Protein AF-F9P898-F1 (afdb_monomer_lite)

pLDDT: mean 80.78, std 10.44, range [36.38, 94.5]

Structure (mmCIF, N/CA/C/O backbone):
data_AF-F9P898-F1
#
_entry.id   AF-F9P898-F1
#
loop_
_atom_site.group_PDB
_atom_site.id
_atom_site.type_symbol
_atom_site.label_atom_id
_atom_site.label_alt_id
_atom_site.label_comp_id
_atom_site.label_asym_id
_atom_site.label_entity_id
_atom_site.label_seq_id
_atom_site.pdbx_PDB_ins_code
_atom_site.Cartn_x
_atom_site.Cartn_y
_atom_site.Cartn_z
_atom_site.occupancy
_atom_site.B_iso_or_equiv
_atom_site.auth_seq_id
_atom_site.auth_comp_id
_atom_site.auth_asym_id
_atom_site.auth_atom_id
_atom_site.pdbx_PDB_model_num
ATOM 1 N N . MET A 1 1 ? -3.437 8.672 15.349 1.00 36.38 1 MET A N 1
ATOM 2 C CA . MET A 1 1 ? -4.538 9.446 14.744 1.00 36.38 1 MET A CA 1
ATOM 3 C C . MET A 1 1 ? -4.043 9.936 13.397 1.00 36.38 1 MET A C 1
ATOM 5 O O . MET A 1 1 ? -3.082 10.689 13.377 1.00 36.38 1 MET A O 1
ATOM 9 N N . GLY A 1 2 ? -4.581 9.414 12.291 1.00 43.97 2 GLY A N 1
ATOM 10 C CA . GLY A 1 2 ? -4.245 9.920 10.959 1.00 43.97 2 GLY A CA 1
ATOM 11 C C . GLY A 1 2 ? -4.866 11.302 10.805 1.00 43.97 2 GLY A C 1
ATOM 12 O O . GLY A 1 2 ? -6.086 11.424 10.888 1.00 43.97 2 GLY A O 1
ATOM 13 N N . VAL A 1 3 ? -4.030 12.330 10.690 1.00 49.00 3 VAL A N 1
ATOM 14 C CA . VAL A 1 3 ? -4.465 13.686 10.351 1.00 49.00 3 VAL A CA 1
ATOM 15 C C . VAL A 1 3 ? -5.051 13.597 8.949 1.00 49.00 3 VAL A C 1
ATOM 17 O O . VAL A 1 3 ? -4.329 13.241 8.023 1.00 49.00 3 VAL A O 1
ATOM 20 N N . ILE A 1 4 ? -6.355 13.837 8.813 1.00 58.75 4 ILE A N 1
ATOM 21 C CA . ILE A 1 4 ? -7.020 13.846 7.509 1.00 58.75 4 ILE A CA 1
ATOM 22 C C . ILE A 1 4 ? -6.506 15.101 6.792 1.00 58.75 4 ILE A C 1
ATOM 24 O O . ILE A 1 4 ? -6.759 16.202 7.285 1.00 58.75 4 ILE A O 1
ATOM 28 N N . PRO A 1 5 ? -5.744 14.977 5.695 1.00 56.53 5 PRO A N 1
ATOM 29 C CA . PRO A 1 5 ? -5.277 16.145 4.971 1.00 56.53 5 PRO A CA 1
ATOM 30 C C . PRO A 1 5 ? -6.485 16.877 4.374 1.00 56.53 5 PRO A C 1
ATOM 32 O O . PRO A 1 5 ? -7.359 16.263 3.758 1.00 56.53 5 PRO A O 1
ATOM 35 N N . ASN A 1 6 ? -6.541 18.193 4.579 1.00 55.88 6 ASN A N 1
ATOM 36 C CA . ASN A 1 6 ? -7.545 19.070 3.982 1.00 55.88 6 ASN A CA 1
ATOM 37 C C . ASN A 1 6 ? -7.182 19.311 2.508 1.00 55.88 6 ASN A C 1
ATOM 39 O O . ASN A 1 6 ? -6.606 20.337 2.159 1.00 55.88 6 ASN A O 1
ATOM 43 N N . GLY A 1 7 ? -7.450 18.319 1.658 1.00 59.28 7 GLY A N 1
ATOM 44 C CA . GLY A 1 7 ? -7.359 18.449 0.204 1.00 59.28 7 GLY A CA 1
ATOM 45 C C . GLY A 1 7 ? -8.548 19.214 -0.385 1.00 59.28 7 GLY A C 1
ATOM 46 O O . GLY A 1 7 ? -9.601 19.329 0.240 1.00 59.28 7 GLY A O 1
ATOM 47 N N . VAL A 1 8 ? -8.392 19.700 -1.619 1.00 59.28 8 VAL A N 1
ATOM 48 C CA . VAL A 1 8 ? -9.419 20.474 -2.352 1.00 59.28 8 VAL A CA 1
ATOM 49 C C . VAL A 1 8 ? -10.619 19.590 -2.730 1.00 59.28 8 VAL A C 1
ATOM 51 O O . VAL A 1 8 ? -11.729 20.081 -2.922 1.00 59.28 8 VAL A O 1
ATOM 54 N N . ILE A 1 9 ? -10.412 18.270 -2.804 1.00 64.62 9 ILE A N 1
ATOM 55 C CA . ILE A 1 9 ? -11.423 17.284 -3.194 1.00 64.62 9 ILE A CA 1
ATOM 56 C C . ILE A 1 9 ? -11.548 16.212 -2.109 1.00 64.62 9 ILE A C 1
ATOM 58 O O . ILE A 1 9 ? -10.572 15.563 -1.728 1.00 64.62 9 ILE A O 1
ATOM 62 N N . LYS A 1 10 ? -12.780 15.972 -1.650 1.00 70.50 10 LYS A N 1
ATOM 63 C CA . LYS A 1 10 ? -13.108 14.886 -0.723 1.00 70.50 10 LYS A CA 1
ATOM 64 C C . LYS A 1 10 ? -13.609 13.676 -1.509 1.00 70.50 10 LYS A C 1
ATOM 66 O O . LYS A 1 10 ? -14.778 13.609 -1.873 1.00 70.50 10 LYS A O 1
ATOM 71 N N . LEU A 1 11 ? -12.720 12.721 -1.784 1.00 72.62 11 LEU A N 1
ATOM 72 C CA . LEU A 1 11 ? -13.121 11.437 -2.366 1.00 72.62 11 LEU A CA 1
ATOM 73 C C . LEU A 1 11 ? -13.847 10.571 -1.332 1.00 72.62 11 LEU A C 1
ATOM 75 O O . LEU A 1 11 ? -13.373 10.433 -0.201 1.00 72.62 11 LEU A O 1
ATOM 79 N N . ASP A 1 12 ? -14.922 9.912 -1.765 1.00 81.81 12 ASP A N 1
ATOM 80 C CA . ASP A 1 12 ? -15.590 8.865 -0.994 1.00 81.81 12 ASP A CA 1
ATOM 81 C C . ASP A 1 12 ? -14.623 7.711 -0.689 1.00 81.81 12 ASP A C 1
ATOM 83 O O . ASP A 1 12 ? -13.929 7.200 -1.573 1.00 81.81 12 ASP A O 1
ATOM 87 N N . ASP A 1 13 ? -14.601 7.239 0.558 1.00 81.25 13 ASP A N 1
ATOM 88 C CA . ASP A 1 13 ? -13.651 6.203 0.993 1.00 81.25 13 ASP A CA 1
ATOM 89 C C . ASP A 1 13 ? -13.858 4.862 0.272 1.00 81.25 13 ASP A C 1
ATOM 91 O O . ASP A 1 13 ? -12.905 4.113 0.049 1.00 81.25 13 ASP A O 1
ATOM 95 N N . ARG A 1 14 ? -15.086 4.586 -0.191 1.00 82.88 14 ARG A N 1
ATOM 96 C CA . ARG A 1 14 ? -15.382 3.412 -1.028 1.00 82.88 14 ARG A CA 1
ATOM 97 C C . ARG A 1 14 ? -14.672 3.482 -2.375 1.00 82.88 14 ARG A C 1
ATOM 99 O O . ARG A 1 14 ? -14.128 2.480 -2.829 1.00 82.88 14 ARG A O 1
ATOM 106 N N . ALA A 1 15 ? -14.670 4.662 -2.998 1.00 85.38 15 ALA A N 1
ATOM 107 C CA . ALA A 1 15 ? -14.038 4.866 -4.294 1.00 85.38 15 ALA A CA 1
ATOM 108 C C . ALA A 1 15 ? -12.528 4.636 -4.195 1.00 85.38 15 ALA A C 1
ATOM 110 O O . ALA A 1 15 ? -11.957 4.021 -5.084 1.00 85.38 15 ALA A O 1
ATOM 111 N N . LYS A 1 16 ? -11.895 5.024 -3.080 1.00 87.44 16 LYS A N 1
ATOM 112 C CA . LYS A 1 16 ? -10.466 4.769 -2.833 1.00 87.44 16 LYS A CA 1
ATOM 113 C C . LYS A 1 16 ? -10.149 3.274 -2.708 1.00 87.44 16 LYS A C 1
ATOM 115 O O . LYS A 1 16 ? -9.151 2.827 -3.263 1.00 87.44 16 LYS A O 1
ATOM 120 N N . ILE A 1 17 ? -10.996 2.495 -2.022 1.00 88.06 17 ILE A N 1
ATOM 121 C CA . ILE A 1 17 ? -10.835 1.029 -1.919 1.00 88.06 17 ILE A CA 1
ATOM 122 C C . ILE A 1 17 ? -10.980 0.377 -3.298 1.00 88.06 17 ILE A C 1
ATOM 124 O O . ILE A 1 17 ? -10.154 -0.448 -3.683 1.00 88.06 17 ILE A O 1
ATOM 128 N N . ILE A 1 18 ? -12.007 0.770 -4.055 1.00 89.38 18 ILE A N 1
ATOM 129 C CA . ILE A 1 18 ? -12.244 0.255 -5.409 1.00 89.38 18 ILE A CA 1
ATOM 130 C C . ILE A 1 18 ? -11.084 0.637 -6.335 1.00 89.38 18 ILE A C 1
ATOM 132 O O . ILE A 1 18 ? -10.620 -0.209 -7.089 1.00 89.38 18 ILE A O 1
ATOM 136 N N . LEU A 1 19 ? -10.578 1.868 -6.242 1.00 89.25 19 LEU A N 1
ATOM 137 C CA . LEU A 1 19 ? -9.422 2.356 -6.996 1.00 89.25 19 LEU A CA 1
ATOM 138 C C . LEU A 1 19 ? -8.149 1.562 -6.671 1.00 89.25 19 LEU A C 1
ATOM 140 O O . LEU A 1 19 ? -7.376 1.225 -7.562 1.00 89.25 19 LEU A O 1
ATOM 144 N N . LEU A 1 20 ? -7.918 1.228 -5.401 1.00 90.62 20 LEU A N 1
ATOM 145 C CA . LEU A 1 20 ? -6.781 0.402 -4.993 1.00 90.62 20 LEU A CA 1
ATOM 146 C C . LEU A 1 20 ? -6.883 -1.015 -5.570 1.00 90.62 20 LEU A C 1
ATOM 148 O O . LEU A 1 20 ? -5.909 -1.544 -6.108 1.00 90.62 20 LEU A O 1
ATOM 152 N N . LEU A 1 21 ? -8.062 -1.630 -5.483 1.00 91.38 21 LEU A N 1
ATOM 153 C CA . LEU A 1 21 ? -8.290 -2.970 -6.023 1.00 91.38 21 LEU A CA 1
ATOM 154 C C . LEU A 1 21 ? -8.182 -2.981 -7.551 1.00 91.38 21 LEU A C 1
ATOM 156 O O . LEU A 1 21 ? -7.526 -3.859 -8.108 1.00 91.38 21 LEU A O 1
ATOM 160 N N . SER A 1 22 ? -8.764 -1.990 -8.230 1.00 89.38 22 SER A N 1
ATOM 161 C CA . SER A 1 22 ? -8.725 -1.898 -9.689 1.00 89.38 22 SER A CA 1
ATOM 162 C C . SER A 1 22 ? -7.317 -1.627 -10.206 1.00 89.38 22 SER A C 1
ATOM 164 O O . SER A 1 22 ? -6.886 -2.288 -11.146 1.00 89.38 22 SER A O 1
ATOM 166 N N . THR A 1 23 ? -6.559 -0.732 -9.565 1.00 88.75 23 THR A N 1
ATOM 167 C CA . THR A 1 23 ? -5.159 -0.472 -9.939 1.00 88.75 23 THR A CA 1
ATOM 168 C C . THR A 1 23 ? -4.305 -1.719 -9.754 1.00 88.75 23 THR A C 1
ATOM 170 O O . THR A 1 23 ? -3.541 -2.059 -10.653 1.00 88.75 23 THR A O 1
ATOM 173 N N . SER A 1 24 ? -4.494 -2.457 -8.656 1.00 90.44 24 SER A N 1
ATOM 174 C CA . SER A 1 24 ? -3.803 -3.728 -8.423 1.00 90.44 24 SER A CA 1
ATOM 175 C C . SER A 1 24 ? -4.115 -4.738 -9.533 1.00 90.44 24 SER A C 1
ATOM 177 O O . SER A 1 24 ? -3.206 -5.226 -10.197 1.00 90.44 24 SER A O 1
ATOM 179 N N . ILE A 1 25 ? -5.392 -5.006 -9.816 1.00 91.19 25 ILE A N 1
ATOM 180 C CA . ILE A 1 25 ? -5.781 -5.986 -10.841 1.00 91.19 25 ILE A CA 1
ATOM 181 C C . ILE A 1 25 ? -5.261 -5.571 -12.226 1.00 91.19 25 ILE A C 1
ATOM 183 O O . ILE A 1 25 ? -4.652 -6.386 -12.915 1.00 91.19 25 ILE A O 1
ATOM 187 N N . CYS A 1 26 ? -5.422 -4.305 -12.620 1.00 88.50 26 CYS A N 1
ATOM 188 C CA . CYS A 1 26 ? -4.975 -3.816 -13.925 1.00 88.50 26 CYS A CA 1
ATOM 189 C C . CYS A 1 26 ? -3.451 -3.889 -14.089 1.00 88.50 26 CYS A C 1
ATOM 191 O O . CYS A 1 26 ? -2.961 -4.377 -15.107 1.00 88.50 26 CYS A O 1
ATOM 193 N N . VAL A 1 27 ? -2.680 -3.437 -13.098 1.00 88.19 27 VAL A N 1
ATOM 194 C CA . VAL A 1 27 ? -1.210 -3.402 -13.179 1.00 88.19 27 VAL A CA 1
ATOM 195 C C . VAL A 1 27 ? -0.612 -4.813 -13.206 1.00 88.19 27 VAL A C 1
ATOM 197 O O . VAL A 1 27 ? 0.350 -5.070 -13.936 1.00 88.19 27 VAL A O 1
ATOM 200 N N . PHE A 1 28 ? -1.193 -5.754 -12.459 1.00 87.06 28 PHE A N 1
ATOM 201 C CA . PHE A 1 28 ? -0.729 -7.140 -12.465 1.00 87.06 28 PHE A CA 1
ATOM 202 C C . PHE A 1 28 ? -1.204 -7.917 -13.695 1.00 87.06 28 PHE A C 1
ATOM 204 O O . PHE A 1 28 ? -0.412 -8.667 -14.262 1.00 87.06 28 PHE A O 1
ATOM 211 N N . SER A 1 29 ? -2.434 -7.687 -14.163 1.00 86.75 29 SER A N 1
ATOM 212 C CA . SER A 1 29 ? -2.981 -8.362 -15.346 1.00 86.75 29 SER A CA 1
ATOM 213 C C . SER A 1 29 ? -2.321 -7.915 -16.650 1.00 86.75 29 SER A C 1
ATOM 215 O O . SER A 1 29 ? -2.311 -8.676 -17.615 1.00 86.75 29 SER A O 1
ATOM 217 N N . THR A 1 30 ? -1.784 -6.692 -16.710 1.00 80.50 30 THR A N 1
ATOM 218 C CA . THR A 1 30 ? -1.187 -6.164 -17.941 1.00 80.50 30 THR A CA 1
ATOM 219 C C . THR A 1 30 ? 0.334 -6.343 -17.941 1.00 80.50 30 THR A C 1
ATOM 221 O O . THR A 1 30 ? 1.024 -6.009 -16.979 1.00 80.50 30 THR A O 1
ATOM 224 N N . GLY A 1 31 ? 0.891 -6.841 -19.048 1.00 73.50 31 GLY A N 1
ATOM 225 C CA . GLY A 1 31 ? 2.345 -6.907 -19.266 1.00 73.50 31 GLY A CA 1
ATOM 226 C C . GLY A 1 31 ? 2.966 -5.604 -19.789 1.00 73.50 31 GLY A C 1
ATOM 227 O O . GLY A 1 31 ? 4.180 -5.503 -19.904 1.00 73.50 31 GLY A O 1
ATOM 228 N N . LYS A 1 32 ? 2.147 -4.602 -20.132 1.00 80.88 32 LYS A N 1
ATOM 229 C CA . LYS A 1 32 ? 2.595 -3.376 -20.806 1.00 80.88 32 LYS A CA 1
ATOM 230 C C . LYS A 1 32 ? 3.039 -2.317 -19.797 1.00 80.88 32 LYS A C 1
ATOM 232 O O . LYS A 1 32 ? 2.211 -1.819 -19.036 1.00 80.88 32 LYS A O 1
ATOM 237 N N . TYR A 1 33 ? 4.303 -1.903 -19.879 1.00 79.06 33 TYR A N 1
ATOM 238 C CA . TYR A 1 33 ? 4.886 -0.853 -19.033 1.00 79.06 33 TYR A CA 1
ATOM 239 C C . TYR A 1 33 ? 4.104 0.471 -19.097 1.00 79.06 33 TYR A C 1
ATOM 241 O O . TYR A 1 33 ? 3.818 1.078 -18.070 1.00 79.06 33 TYR A O 1
ATOM 249 N N . ILE A 1 34 ? 3.639 0.850 -20.293 1.00 81.81 34 ILE A N 1
ATOM 250 C CA . ILE A 1 34 ? 2.833 2.062 -20.535 1.00 81.81 34 ILE A CA 1
ATOM 251 C C . ILE A 1 34 ? 1.593 2.139 -19.637 1.00 81.81 34 ILE A C 1
ATOM 253 O O . ILE A 1 34 ? 1.253 3.214 -19.148 1.00 81.81 34 ILE A O 1
ATOM 257 N N . VAL A 1 35 ? 0.925 1.009 -19.386 1.00 85.31 35 VAL A N 1
ATOM 258 C CA . VAL A 1 35 ? -0.271 0.985 -18.532 1.00 85.31 35 VAL A CA 1
ATOM 259 C C . VAL A 1 35 ? 0.112 1.244 -17.078 1.00 85.31 35 VAL A C 1
ATOM 261 O O . VAL A 1 35 ? -0.554 2.021 -16.399 1.00 85.31 35 VAL A O 1
ATOM 264 N N . VAL A 1 36 ? 1.216 0.657 -16.614 1.00 84.88 36 VAL A N 1
ATOM 265 C CA . VAL A 1 36 ? 1.731 0.868 -15.254 1.00 84.88 36 VAL A CA 1
ATOM 266 C C . VAL A 1 36 ? 2.077 2.340 -15.036 1.00 84.88 36 VAL A C 1
ATOM 268 O O . VAL A 1 36 ? 1.625 2.927 -14.055 1.00 84.88 36 VAL A O 1
ATOM 271 N N . THR A 1 37 ? 2.794 2.958 -15.978 1.00 83.06 37 THR A N 1
ATOM 272 C CA . THR A 1 37 ? 3.152 4.382 -15.915 1.00 83.06 37 THR A CA 1
ATOM 273 C C . THR A 1 37 ? 1.928 5.297 -15.989 1.00 83.06 37 THR A C 1
ATOM 275 O O . THR A 1 37 ? 1.851 6.291 -15.272 1.00 83.06 37 THR A O 1
ATOM 278 N N . ALA A 1 38 ? 0.925 4.968 -16.806 1.00 87.38 38 ALA A N 1
ATOM 279 C CA . ALA A 1 38 ? -0.305 5.756 -16.862 1.00 87.38 38 ALA A CA 1
ATOM 280 C C . ALA A 1 38 ? -1.041 5.749 -15.509 1.00 87.38 38 ALA A C 1
ATOM 282 O O . ALA A 1 38 ? -1.424 6.805 -15.002 1.00 87.38 38 ALA A O 1
ATOM 283 N N . PHE A 1 39 ? -1.186 4.577 -14.880 1.00 87.69 39 PHE A N 1
ATOM 284 C CA . PHE A 1 39 ? -1.815 4.466 -13.562 1.00 87.69 39 PHE A CA 1
ATOM 285 C C . PHE A 1 39 ? -1.012 5.168 -12.462 1.00 87.69 39 PHE A C 1
ATOM 287 O O . PHE A 1 39 ? -1.619 5.815 -11.608 1.00 87.69 39 PHE A O 1
ATOM 294 N N . THR A 1 40 ? 0.325 5.093 -12.467 1.00 85.31 40 THR A N 1
ATOM 295 C CA . THR A 1 40 ? 1.141 5.821 -11.480 1.00 85.31 40 THR A CA 1
ATOM 296 C C . THR A 1 40 ? 0.952 7.330 -11.607 1.00 85.31 40 THR A C 1
ATOM 298 O O . THR A 1 40 ? 0.735 7.987 -10.591 1.00 85.31 40 THR A O 1
ATOM 301 N N . VAL A 1 41 ? 0.958 7.882 -12.826 1.00 86.50 41 VAL A N 1
ATOM 302 C CA . VAL A 1 41 ? 0.756 9.323 -13.068 1.00 86.50 41 VAL A CA 1
ATOM 303 C C . VAL A 1 41 ? -0.637 9.779 -12.624 1.00 86.50 41 VAL A C 1
ATOM 305 O O . VAL A 1 41 ? -0.761 10.788 -11.930 1.00 86.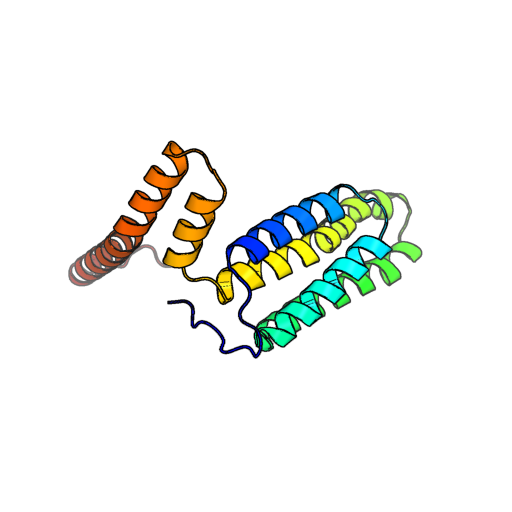50 41 VAL A O 1
ATOM 308 N N . ILE A 1 42 ? -1.687 9.015 -12.948 1.00 87.81 42 ILE A N 1
ATOM 309 C CA . ILE A 1 42 ? -3.061 9.321 -12.511 1.00 87.81 42 ILE A CA 1
ATOM 310 C C . ILE A 1 42 ? -3.153 9.338 -10.979 1.00 87.81 42 ILE A C 1
ATOM 312 O O . ILE A 1 42 ? -3.722 10.263 -10.397 1.00 87.81 42 ILE A O 1
ATOM 316 N N . LE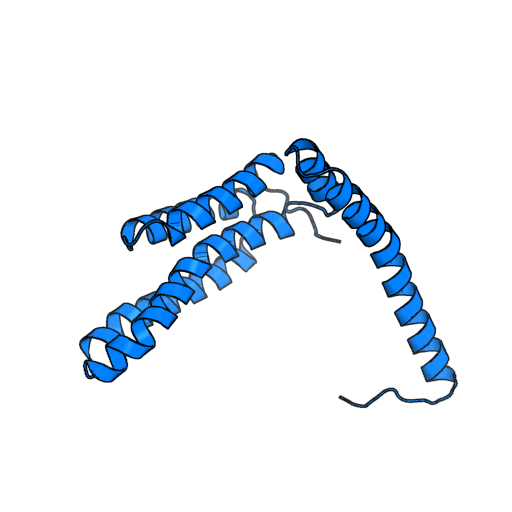U A 1 43 ? -2.575 8.338 -10.310 1.00 86.69 43 LEU A N 1
ATOM 317 C CA . LEU A 1 43 ? -2.595 8.250 -8.851 1.00 86.69 43 LEU A CA 1
ATOM 318 C C . LEU A 1 43 ? -1.763 9.354 -8.184 1.00 86.69 43 LEU A C 1
ATOM 320 O O . LEU A 1 43 ? -2.150 9.840 -7.119 1.00 86.69 43 LEU A O 1
ATOM 324 N N . MET A 1 44 ? -0.657 9.784 -8.800 1.00 83.62 44 MET A N 1
ATOM 325 C CA . MET A 1 44 ? 0.116 10.944 -8.342 1.00 83.62 44 MET A CA 1
ATOM 326 C C . MET A 1 44 ? -0.712 12.225 -8.409 1.00 83.62 44 MET A C 1
ATOM 328 O O . MET A 1 44 ? -0.778 12.951 -7.418 1.00 83.62 44 MET A O 1
ATOM 332 N N . LEU A 1 45 ? -1.373 12.476 -9.544 1.00 84.00 45 LEU A N 1
ATOM 333 C CA . LEU A 1 45 ? -2.221 13.652 -9.732 1.00 84.00 45 LEU A CA 1
ATOM 334 C C . LEU A 1 45 ? -3.346 13.675 -8.692 1.00 84.00 45 LEU A C 1
ATOM 336 O O . LEU A 1 45 ? -3.552 14.681 -8.014 1.00 84.00 45 LEU A O 1
ATOM 340 N N . LEU A 1 46 ? -4.022 12.537 -8.508 1.00 83.88 46 LEU A N 1
ATOM 341 C CA . LEU A 1 46 ? -5.075 12.385 -7.511 1.00 83.88 46 LEU A CA 1
ATOM 342 C C . LEU A 1 46 ? -4.537 12.644 -6.097 1.00 83.88 46 LEU A C 1
ATOM 344 O O . LEU A 1 46 ? -5.102 13.436 -5.352 1.00 83.88 46 LEU A O 1
ATOM 348 N N . SER A 1 47 ? -3.400 12.053 -5.736 1.00 80.88 47 SER A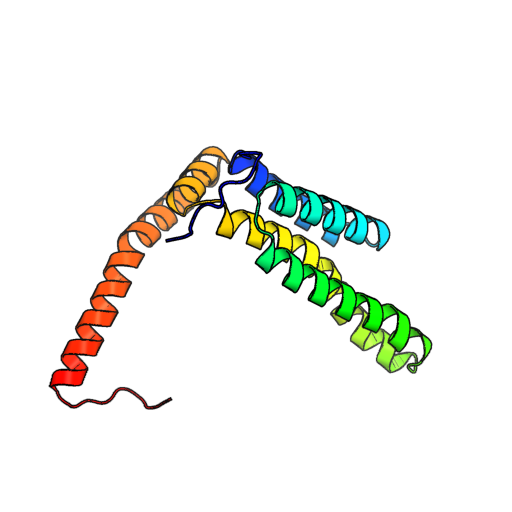 N 1
ATOM 349 C CA . SER A 1 47 ? -2.798 12.250 -4.413 1.00 80.88 47 SER A CA 1
ATOM 350 C C . SER A 1 47 ? -2.395 13.711 -4.161 1.00 80.88 47 SER A C 1
ATOM 352 O O . SER A 1 47 ? -2.517 14.192 -3.031 1.00 80.88 47 SER A O 1
ATOM 354 N N . PHE A 1 48 ? -1.951 14.429 -5.199 1.00 80.44 48 PHE A N 1
ATOM 355 C CA . PHE A 1 48 ? -1.635 15.857 -5.129 1.00 80.44 48 PHE A CA 1
ATOM 356 C C . PHE A 1 48 ? -2.893 16.695 -4.864 1.00 80.44 48 PHE A C 1
ATOM 358 O O . PHE A 1 48 ? -2.893 17.527 -3.959 1.00 80.44 48 PHE A O 1
ATOM 365 N N . LEU A 1 49 ? -3.997 16.402 -5.562 1.00 79.94 49 LEU A N 1
ATOM 366 C CA . LEU A 1 49 ? -5.310 17.031 -5.341 1.00 79.94 49 LEU A CA 1
ATOM 367 C C . LEU A 1 49 ? -5.857 16.789 -3.920 1.00 79.94 49 LEU A C 1
ATOM 369 O O . LEU A 1 49 ? -6.542 17.648 -3.359 1.00 79.94 49 LEU A O 1
ATOM 373 N N . LEU A 1 50 ? -5.531 15.640 -3.314 1.00 76.88 50 LEU A N 1
ATOM 374 C CA . LEU A 1 50 ? -5.863 15.320 -1.920 1.00 76.88 50 LEU A CA 1
ATOM 375 C C . LEU A 1 50 ? -4.909 15.957 -0.883 1.00 76.88 50 LEU A C 1
ATOM 377 O O . LEU A 1 50 ? -5.138 15.802 0.315 1.00 76.88 50 LEU A O 1
ATOM 381 N N . GLY A 1 51 ? -3.866 16.683 -1.303 1.00 72.19 51 GLY A N 1
ATOM 382 C CA . GLY A 1 51 ? -2.975 17.429 -0.404 1.00 72.19 51 GLY A CA 1
ATOM 383 C C . GLY A 1 51 ? -1.898 16.592 0.302 1.00 72.19 51 GLY A C 1
ATOM 384 O O . GLY A 1 51 ? -1.338 17.030 1.304 1.00 72.19 51 GLY A O 1
ATOM 385 N N . ILE A 1 52 ? -1.567 15.394 -0.197 1.00 73.62 52 ILE A N 1
ATOM 386 C CA . ILE A 1 52 ? -0.610 14.458 0.439 1.00 73.62 52 ILE A CA 1
ATOM 387 C C . ILE A 1 52 ? 0.837 14.672 -0.067 1.00 73.62 52 ILE A C 1
ATOM 389 O O . ILE A 1 52 ? 1.592 13.723 -0.284 1.00 73.62 52 ILE A O 1
ATOM 393 N N . GLY A 1 53 ? 1.244 15.927 -0.283 1.00 65.00 53 GLY A N 1
ATOM 394 C CA . GLY A 1 53 ? 2.456 16.297 -1.037 1.00 65.00 53 GLY A CA 1
ATOM 395 C C . GLY A 1 53 ? 3.754 15.605 -0.592 1.00 65.00 53 GLY A C 1
ATOM 396 O O . GLY A 1 53 ? 4.467 15.023 -1.410 1.00 65.00 53 GLY A O 1
ATOM 397 N N . ASN A 1 54 ? 4.040 15.591 0.713 1.00 69.12 54 ASN A N 1
ATOM 398 C CA . ASN A 1 54 ? 5.350 15.149 1.217 1.00 69.12 54 ASN A CA 1
ATOM 399 C C . ASN A 1 54 ? 5.616 13.647 1.028 1.00 69.12 54 ASN A C 1
ATOM 401 O O . ASN A 1 54 ? 6.762 13.246 0.838 1.00 69.12 54 ASN A O 1
ATOM 405 N N . LYS A 1 55 ? 4.578 12.801 1.070 1.00 67.38 55 LYS A N 1
ATOM 406 C CA . LYS A 1 55 ? 4.739 11.347 0.875 1.00 67.38 55 LYS A CA 1
ATOM 407 C C . LYS A 1 55 ? 4.639 10.923 -0.587 1.00 67.38 55 LYS A C 1
ATOM 409 O O . LYS A 1 55 ? 5.102 9.842 -0.938 1.00 67.38 55 LYS A O 1
ATOM 414 N N . ILE A 1 56 ? 4.056 11.767 -1.436 1.00 70.69 56 ILE A N 1
ATOM 415 C CA . ILE A 1 56 ? 4.081 11.574 -2.888 1.00 70.69 56 ILE A CA 1
ATOM 416 C C . ILE A 1 56 ? 5.510 11.749 -3.377 1.00 70.69 56 ILE A C 1
ATOM 418 O O . ILE A 1 56 ? 5.996 10.905 -4.116 1.00 70.69 56 ILE A O 1
ATOM 422 N N . PHE A 1 57 ? 6.209 12.784 -2.906 1.00 72.81 57 PHE A N 1
ATOM 423 C CA . PHE A 1 57 ? 7.575 13.060 -3.340 1.00 72.81 57 PHE A CA 1
ATOM 424 C C . PHE A 1 57 ? 8.523 11.873 -3.111 1.00 72.81 57 PHE A C 1
ATOM 426 O O . PHE A 1 57 ? 9.266 11.497 -4.012 1.00 72.81 57 PHE A O 1
ATOM 433 N N . THR A 1 58 ? 8.447 11.214 -1.950 1.00 76.75 58 THR A N 1
ATOM 434 C CA . THR A 1 58 ? 9.272 10.027 -1.669 1.00 76.75 58 THR A CA 1
ATOM 435 C C . THR A 1 58 ? 8.896 8.828 -2.539 1.00 76.75 58 THR A C 1
ATOM 437 O O . THR A 1 58 ? 9.775 8.105 -3.001 1.00 76.75 58 THR A O 1
ATOM 440 N N . ALA A 1 59 ? 7.605 8.624 -2.811 1.00 73.00 59 ALA A N 1
ATOM 441 C CA . ALA A 1 59 ? 7.146 7.560 -3.698 1.00 73.00 59 ALA A CA 1
ATOM 442 C C . ALA A 1 59 ? 7.546 7.807 -5.165 1.00 73.00 59 ALA A C 1
ATOM 444 O O . ALA A 1 59 ? 7.941 6.870 -5.855 1.00 73.00 59 ALA A O 1
ATOM 445 N N . VAL A 1 60 ? 7.500 9.062 -5.622 1.00 77.12 60 VAL A N 1
ATOM 446 C CA . VAL A 1 60 ? 7.951 9.485 -6.956 1.00 77.12 60 VAL A CA 1
ATOM 447 C C . VAL A 1 60 ? 9.453 9.303 -7.105 1.00 77.12 60 VAL A C 1
ATOM 449 O O . VAL A 1 60 ? 9.898 8.759 -8.111 1.00 77.12 60 VAL A O 1
ATOM 452 N N . LEU A 1 61 ? 10.228 9.699 -6.093 1.00 81.06 61 LEU A N 1
ATOM 453 C CA . LEU A 1 61 ? 11.676 9.529 -6.101 1.00 81.06 61 LEU A CA 1
ATOM 454 C C . LEU A 1 61 ? 12.056 8.045 -6.184 1.00 81.06 61 LEU A C 1
ATOM 456 O O . LEU A 1 61 ? 12.885 7.675 -7.011 1.00 81.06 61 LEU A O 1
ATOM 460 N N . ASN A 1 62 ? 11.395 7.186 -5.399 1.00 78.19 62 ASN A N 1
ATOM 461 C CA . ASN A 1 62 ? 11.593 5.737 -5.473 1.00 78.19 62 ASN A CA 1
ATOM 462 C C . ASN A 1 62 ? 11.206 5.171 -6.847 1.00 78.19 62 ASN A C 1
ATOM 464 O O . ASN A 1 62 ? 11.951 4.370 -7.401 1.00 78.19 62 ASN A O 1
ATOM 468 N N . TYR A 1 63 ? 10.076 5.599 -7.420 1.00 81.94 63 TYR A N 1
ATOM 469 C CA . TYR A 1 63 ? 9.655 5.160 -8.754 1.00 81.94 63 TYR A CA 1
ATOM 470 C C . TYR A 1 63 ? 10.673 5.544 -9.834 1.00 81.94 63 TYR A C 1
ATOM 472 O O . TYR A 1 63 ? 11.070 4.703 -10.642 1.00 81.94 63 TYR A O 1
ATOM 480 N N . ALA A 1 64 ? 11.107 6.807 -9.836 1.00 81.50 64 ALA A N 1
ATOM 481 C CA . ALA A 1 64 ? 12.079 7.323 -10.790 1.00 81.50 64 ALA A CA 1
ATOM 482 C C . ALA A 1 64 ? 13.420 6.594 -10.657 1.00 81.50 64 ALA A C 1
ATOM 484 O O . ALA A 1 64 ? 13.977 6.159 -11.660 1.00 81.50 64 ALA A O 1
ATOM 485 N N . PHE A 1 65 ? 13.896 6.385 -9.427 1.00 82.88 65 PHE A N 1
ATOM 486 C CA . PHE A 1 65 ? 15.135 5.662 -9.155 1.00 82.88 65 PHE A CA 1
ATOM 487 C C . PHE A 1 65 ? 15.100 4.230 -9.704 1.00 82.88 65 PHE A C 1
ATOM 489 O O . PHE A 1 65 ? 16.009 3.825 -10.425 1.00 82.88 65 PHE A O 1
ATOM 496 N N . VAL A 1 66 ? 14.025 3.482 -9.433 1.00 79.88 66 VAL A N 1
ATOM 497 C CA . VAL A 1 66 ? 13.876 2.103 -9.926 1.00 79.88 66 VAL A CA 1
ATOM 498 C C . VAL A 1 66 ? 13.726 2.063 -11.453 1.00 79.88 66 VAL A C 1
ATOM 500 O O . VAL A 1 66 ? 14.303 1.187 -12.093 1.00 79.88 66 VAL A O 1
ATOM 503 N N . SER A 1 67 ? 13.023 3.029 -12.052 1.00 77.81 67 SER A N 1
ATOM 504 C CA . SER A 1 67 ? 12.851 3.106 -13.514 1.00 77.81 67 SER A CA 1
ATOM 505 C C . SER A 1 67 ? 14.168 3.417 -14.241 1.00 77.81 67 SER A C 1
ATOM 507 O O . SER A 1 67 ? 14.445 2.851 -15.294 1.00 77.81 67 SER A O 1
ATOM 509 N N . ILE A 1 68 ? 15.003 4.298 -13.675 1.00 80.75 68 ILE A N 1
ATOM 510 C CA . ILE A 1 68 ? 16.334 4.623 -14.218 1.00 80.75 68 ILE A CA 1
ATOM 511 C C . ILE A 1 68 ? 17.251 3.399 -14.139 1.00 80.75 68 ILE A C 1
ATOM 513 O O . ILE A 1 68 ? 17.944 3.085 -15.104 1.00 80.75 68 ILE A O 1
ATOM 517 N N . ILE A 1 69 ? 17.218 2.682 -13.012 1.00 76.94 69 ILE A N 1
ATOM 518 C CA . ILE A 1 69 ? 17.947 1.423 -12.824 1.00 76.94 69 ILE A CA 1
ATOM 519 C C . ILE A 1 69 ? 17.566 0.416 -13.909 1.00 76.94 69 ILE A C 1
ATOM 521 O O . ILE A 1 69 ? 18.456 -0.140 -14.544 1.00 76.94 69 ILE A O 1
ATOM 525 N N . GLU A 1 70 ? 16.273 0.206 -14.163 1.00 73.94 70 GLU A N 1
ATOM 526 C CA . GLU A 1 70 ? 15.824 -0.712 -15.214 1.00 73.94 70 GLU A CA 1
ATOM 527 C C . GLU A 1 70 ? 16.358 -0.289 -16.590 1.00 73.94 70 GLU A C 1
ATOM 529 O O . GLU A 1 70 ? 16.992 -1.087 -17.273 1.00 73.94 70 GLU A O 1
ATOM 534 N N . TYR A 1 71 ? 16.183 0.980 -16.971 1.00 75.94 71 TYR A N 1
ATOM 535 C CA . TYR A 1 71 ? 16.547 1.456 -18.309 1.00 75.94 71 TYR A CA 1
ATOM 536 C C . TYR A 1 71 ? 18.061 1.468 -18.563 1.00 75.94 71 TYR A C 1
ATOM 538 O O . TYR A 1 71 ? 18.501 1.295 -19.698 1.00 75.94 71 TYR A O 1
ATOM 546 N N . GLN A 1 72 ? 18.866 1.684 -17.519 1.00 73.75 72 GLN A N 1
ATOM 547 C CA . GLN A 1 72 ? 20.306 1.904 -17.647 1.00 73.75 72 GLN A CA 1
ATOM 548 C C . GLN A 1 72 ? 21.143 0.658 -17.331 1.00 73.75 72 GLN A C 1
ATOM 550 O O . GLN A 1 72 ? 22.200 0.483 -17.930 1.00 73.75 72 GLN A O 1
ATOM 555 N N . LEU A 1 73 ? 20.681 -0.236 -16.445 1.00 67.12 73 LEU A N 1
ATOM 556 C CA . LEU A 1 73 ? 21.412 -1.467 -16.105 1.00 67.12 73 LEU A CA 1
ATOM 557 C C . LEU A 1 73 ? 21.079 -2.635 -17.038 1.00 67.12 73 LEU A C 1
ATOM 559 O O . LEU A 1 73 ? 21.970 -3.422 -17.341 1.00 67.12 73 LEU A O 1
ATOM 563 N N . PHE A 1 74 ? 19.846 -2.747 -17.541 1.00 68.50 74 PHE A N 1
ATOM 564 C CA . PHE A 1 74 ? 19.470 -3.837 -18.453 1.00 68.50 74 PHE A CA 1
ATOM 565 C C . PHE A 1 74 ? 20.276 -3.901 -19.755 1.00 68.50 74 PHE A C 1
ATOM 5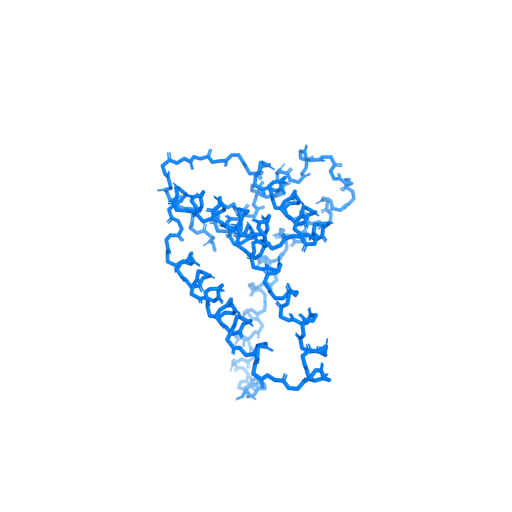67 O O . PHE A 1 74 ? 20.657 -5.007 -20.131 1.00 68.50 74 PHE A O 1
ATOM 574 N N . PRO A 1 75 ? 20.590 -2.782 -20.438 1.00 70.56 75 PRO A N 1
ATOM 575 C CA . PRO A 1 75 ? 21.343 -2.844 -21.690 1.00 70.56 75 PRO A CA 1
ATOM 576 C C . PRO A 1 75 ? 22.841 -3.146 -21.513 1.00 70.56 75 PRO A C 1
ATOM 578 O O . PRO A 1 75 ? 23.514 -3.427 -22.499 1.00 70.56 75 PRO A O 1
ATOM 581 N N . ILE A 1 76 ? 23.378 -3.074 -20.289 1.00 70.19 76 ILE A N 1
ATOM 582 C CA . ILE A 1 76 ? 24.821 -3.216 -20.012 1.00 70.19 76 ILE A CA 1
ATOM 583 C C . ILE A 1 76 ? 25.158 -4.612 -19.450 1.00 70.19 76 ILE A C 1
ATOM 585 O O . ILE A 1 76 ? 26.306 -5.050 -19.505 1.00 70.19 76 ILE A O 1
ATOM 589 N N . MET A 1 77 ? 24.172 -5.325 -18.903 1.00 69.44 77 MET A N 1
ATOM 590 C CA . MET A 1 77 ? 24.387 -6.571 -18.164 1.00 69.44 77 MET A CA 1
ATOM 591 C C . MET A 1 77 ? 24.352 -7.820 -19.063 1.00 69.44 77 MET A C 1
ATOM 593 O O . MET A 1 77 ? 23.601 -7.862 -20.037 1.00 69.44 77 MET A O 1
ATOM 597 N N . PRO A 1 78 ? 25.108 -8.881 -18.718 1.00 79.12 78 PRO A N 1
ATOM 598 C CA . PRO A 1 78 ? 25.032 -10.161 -19.417 1.00 79.12 78 PRO A CA 1
ATOM 599 C C . PRO A 1 78 ? 23.643 -10.804 -19.265 1.00 79.12 78 PRO A C 1
ATOM 601 O O . PRO A 1 78 ? 23.034 -10.745 -18.193 1.00 79.12 78 PRO A O 1
ATOM 604 N N . GLU A 1 79 ? 23.165 -11.469 -20.323 1.00 75.25 79 GLU A N 1
ATOM 605 C CA . GLU A 1 79 ? 21.786 -11.982 -20.461 1.00 75.25 79 GLU A CA 1
ATOM 606 C C . GLU A 1 79 ? 21.309 -12.849 -19.280 1.00 75.25 79 GLU A C 1
ATOM 608 O O . GLU A 1 79 ? 20.146 -12.786 -18.880 1.00 75.25 79 GLU A O 1
ATOM 613 N N . VAL A 1 80 ? 22.218 -13.612 -18.666 1.00 75.69 80 VAL A N 1
ATOM 614 C CA . VAL A 1 80 ? 21.919 -14.481 -17.514 1.00 75.69 80 VAL A CA 1
ATOM 615 C C . VAL A 1 80 ? 21.557 -13.672 -16.263 1.00 75.69 80 VAL A C 1
ATOM 617 O O . VAL A 1 80 ? 20.638 -14.031 -15.527 1.00 75.69 80 VAL A O 1
ATOM 620 N N . LEU A 1 81 ? 22.251 -12.557 -16.016 1.00 74.69 81 LEU A N 1
ATOM 621 C CA . LEU A 1 81 ? 21.950 -11.676 -14.883 1.00 74.69 81 LEU A CA 1
ATOM 622 C C . LEU A 1 81 ? 20.654 -10.903 -15.131 1.00 74.69 81 LEU A C 1
ATOM 624 O O . LEU A 1 81 ? 19.820 -10.776 -14.235 1.00 74.69 81 LEU A O 1
ATOM 628 N N . VAL A 1 82 ? 20.474 -10.432 -16.365 1.00 77.75 82 VAL A N 1
ATOM 629 C CA . VAL A 1 82 ? 19.277 -9.718 -16.814 1.00 77.75 82 VAL A CA 1
ATOM 630 C C . VAL A 1 82 ? 18.028 -10.555 -16.552 1.00 77.75 82 VAL A C 1
ATOM 632 O O . VAL A 1 82 ? 17.109 -10.067 -15.902 1.00 77.75 82 VAL A O 1
ATOM 635 N N . ALA A 1 83 ? 18.004 -11.826 -16.967 1.00 77.31 83 ALA A N 1
ATOM 636 C CA . ALA A 1 83 ? 16.846 -12.704 -16.792 1.00 77.31 83 ALA A CA 1
ATOM 637 C C . ALA A 1 83 ? 16.424 -12.870 -15.318 1.00 77.31 83 ALA A C 1
ATOM 639 O O . ALA A 1 83 ? 15.233 -12.801 -15.003 1.00 77.31 83 ALA A O 1
ATOM 640 N N . ASN A 1 84 ? 17.390 -13.021 -14.406 1.00 81.50 84 ASN A N 1
ATOM 641 C CA . ASN A 1 84 ? 17.115 -13.248 -12.986 1.00 81.50 84 ASN A CA 1
ATOM 642 C C . ASN A 1 84 ? 16.624 -11.981 -12.269 1.00 81.50 84 ASN A C 1
ATOM 644 O O . ASN A 1 84 ? 15.737 -12.053 -11.418 1.00 81.50 84 ASN A O 1
ATOM 648 N N . PHE A 1 85 ? 17.180 -10.813 -12.606 1.00 82.00 85 PHE A N 1
ATOM 649 C CA . PHE A 1 85 ? 16.810 -9.549 -11.964 1.00 82.00 85 PHE A CA 1
ATOM 650 C C . PHE A 1 85 ? 15.595 -8.864 -12.606 1.00 82.00 85 PHE A C 1
ATOM 652 O O . PHE A 1 85 ? 14.929 -8.080 -11.928 1.00 82.00 85 PHE A O 1
ATOM 659 N N . ASN A 1 86 ? 15.254 -9.190 -13.860 1.00 82.81 86 ASN A N 1
ATOM 660 C CA . ASN A 1 86 ? 14.112 -8.610 -14.583 1.00 82.81 86 ASN A CA 1
ATOM 661 C C . ASN A 1 86 ? 12.821 -8.756 -13.792 1.00 82.81 86 ASN A C 1
ATOM 663 O O . ASN A 1 86 ? 12.136 -7.779 -13.495 1.00 82.81 86 ASN A O 1
ATOM 667 N N . ILE A 1 87 ? 12.532 -9.983 -13.362 1.00 83.94 87 ILE A N 1
ATOM 668 C CA . ILE A 1 87 ? 11.277 -10.270 -12.682 1.00 83.94 87 ILE A CA 1
ATOM 669 C C . ILE A 1 87 ? 11.161 -9.518 -11.354 1.00 83.94 87 ILE A C 1
ATOM 671 O O . ILE A 1 87 ? 10.078 -9.042 -11.014 1.00 83.94 87 ILE A O 1
ATOM 675 N N . LEU A 1 88 ? 12.271 -9.345 -10.631 1.00 83.56 88 LEU A N 1
ATOM 676 C CA . LEU A 1 88 ? 12.302 -8.591 -9.380 1.00 83.56 88 LEU A CA 1
ATOM 677 C C . LEU A 1 88 ? 12.035 -7.106 -9.633 1.00 83.56 88 LEU A C 1
ATOM 679 O O . LEU A 1 88 ? 11.179 -6.519 -8.974 1.00 83.56 88 LEU A O 1
ATOM 683 N N . ILE A 1 89 ? 12.717 -6.513 -10.612 1.00 82.62 89 ILE A N 1
ATOM 684 C CA . ILE A 1 89 ? 12.609 -5.083 -10.921 1.00 82.62 89 ILE A CA 1
ATOM 685 C C . ILE A 1 89 ? 11.218 -4.747 -11.457 1.00 82.62 89 ILE A C 1
ATOM 687 O O . ILE A 1 89 ? 10.552 -3.868 -10.909 1.00 82.62 89 ILE A O 1
ATOM 691 N N . VAL A 1 90 ? 10.712 -5.519 -12.421 1.00 83.06 90 VAL A N 1
ATOM 692 C CA . VAL A 1 90 ? 9.344 -5.366 -12.939 1.00 83.06 90 VAL A CA 1
ATOM 693 C C . VAL A 1 90 ? 8.316 -5.502 -11.816 1.00 83.06 90 VAL A C 1
ATOM 695 O O . VAL A 1 90 ? 7.344 -4.746 -11.773 1.00 83.06 90 VAL A O 1
ATOM 698 N N . THR A 1 91 ? 8.528 -6.414 -10.863 1.00 85.62 91 THR A N 1
ATOM 699 C CA . THR A 1 91 ? 7.632 -6.562 -9.707 1.00 85.62 91 THR A CA 1
ATOM 700 C C . THR A 1 91 ? 7.665 -5.330 -8.802 1.00 85.62 91 THR A C 1
ATOM 702 O O . THR A 1 91 ? 6.604 -4.840 -8.419 1.00 85.62 91 THR A O 1
ATOM 705 N N . VAL A 1 92 ? 8.840 -4.773 -8.493 1.00 85.31 92 VAL A N 1
ATOM 706 C CA . VAL A 1 92 ? 8.964 -3.540 -7.687 1.00 85.31 92 VAL A CA 1
ATOM 707 C C . VAL A 1 92 ? 8.274 -2.357 -8.375 1.00 85.31 92 VAL A C 1
ATOM 709 O O . VAL A 1 92 ? 7.539 -1.595 -7.739 1.00 85.31 92 VAL A O 1
ATOM 712 N N . ILE A 1 93 ? 8.427 -2.235 -9.692 1.00 84.38 93 ILE A N 1
ATOM 713 C CA . ILE A 1 93 ? 7.777 -1.187 -10.485 1.00 84.38 93 ILE A CA 1
ATOM 714 C C . ILE A 1 93 ? 6.257 -1.352 -10.455 1.00 84.38 93 ILE A C 1
ATOM 716 O O . ILE A 1 93 ? 5.542 -0.389 -10.180 1.00 84.38 93 ILE A O 1
ATOM 720 N N . LYS A 1 94 ? 5.747 -2.576 -10.641 1.00 86.62 94 LYS A N 1
ATOM 721 C CA . LYS A 1 94 ? 4.310 -2.887 -10.539 1.00 86.62 94 LYS A CA 1
ATOM 722 C C . LYS A 1 94 ? 3.743 -2.675 -9.133 1.00 86.62 94 LYS A C 1
ATOM 724 O O . LYS A 1 94 ? 2.586 -2.282 -8.990 1.00 86.62 94 LYS A O 1
ATOM 729 N N . LEU A 1 95 ? 4.541 -2.879 -8.088 1.00 87.81 95 LEU A N 1
ATOM 730 C CA . LEU A 1 95 ? 4.136 -2.617 -6.705 1.00 87.81 95 LEU A CA 1
ATOM 731 C C . LEU A 1 95 ? 4.023 -1.121 -6.394 1.00 87.81 95 LEU A C 1
ATOM 733 O O . LEU A 1 95 ? 3.270 -0.742 -5.498 1.00 87.81 95 LEU A O 1
ATOM 737 N N . THR A 1 96 ? 4.711 -0.260 -7.140 1.00 86.06 96 THR A N 1
ATOM 738 C CA . THR A 1 96 ? 4.737 1.185 -6.887 1.00 86.06 96 THR A CA 1
ATOM 739 C C . THR A 1 96 ? 3.360 1.872 -6.970 1.00 86.06 96 THR A C 1
ATOM 741 O O . THR A 1 96 ? 2.989 2.538 -5.998 1.00 86.06 96 THR A O 1
ATOM 744 N N . PRO A 1 97 ? 2.547 1.719 -8.040 1.00 86.94 97 PRO A N 1
ATOM 745 C CA . PRO A 1 97 ? 1.193 2.288 -8.075 1.00 86.94 97 PRO A CA 1
ATOM 746 C C . PRO A 1 97 ? 0.289 1.722 -6.975 1.00 86.94 97 PRO A C 1
ATOM 748 O O . PRO A 1 97 ? -0.496 2.467 -6.390 1.00 86.94 97 PRO A O 1
ATOM 751 N N . CYS A 1 98 ? 0.428 0.436 -6.638 1.00 88.38 98 CYS A N 1
ATOM 752 C CA . CYS A 1 98 ? -0.331 -0.184 -5.550 1.00 88.38 98 CYS A CA 1
ATOM 753 C C . CYS A 1 98 ? 0.036 0.432 -4.191 1.00 88.38 98 CYS A C 1
ATOM 755 O O . CYS A 1 98 ? -0.842 0.819 -3.417 1.00 88.38 98 CYS A O 1
ATOM 757 N N . TYR A 1 99 ? 1.331 0.616 -3.930 1.00 87.62 99 TYR A N 1
ATOM 758 C CA . TYR A 1 99 ? 1.815 1.292 -2.732 1.00 87.62 99 TYR A CA 1
ATOM 759 C C . TYR A 1 99 ? 1.290 2.729 -2.642 1.00 87.62 99 TYR A C 1
ATOM 761 O O . TYR A 1 99 ? 0.839 3.154 -1.579 1.00 87.62 99 TYR A O 1
ATOM 769 N N . LEU A 1 100 ? 1.289 3.469 -3.753 1.00 86.81 100 LEU A N 1
ATOM 770 C CA . LEU A 1 100 ? 0.804 4.847 -3.785 1.00 86.81 100 LEU A CA 1
ATOM 771 C C . LEU A 1 100 ? -0.710 4.926 -3.523 1.00 86.81 100 LEU A C 1
ATOM 773 O O . LEU A 1 100 ? -1.146 5.724 -2.692 1.00 86.81 100 LEU A O 1
ATOM 777 N N . ALA A 1 101 ? -1.504 4.038 -4.132 1.00 87.94 101 ALA A N 1
ATOM 778 C CA . ALA A 1 101 ? -2.934 3.910 -3.846 1.00 87.94 101 ALA A CA 1
ATOM 779 C C . ALA A 1 101 ? -3.205 3.537 -2.373 1.00 87.94 101 ALA A C 1
ATOM 781 O O . ALA A 1 101 ? -4.089 4.114 -1.735 1.00 87.94 101 ALA A O 1
ATOM 782 N N . ALA A 1 102 ? -2.414 2.623 -1.800 1.00 87.94 102 ALA A N 1
ATOM 783 C CA . ALA A 1 102 ? -2.510 2.236 -0.392 1.00 87.94 102 ALA A CA 1
ATOM 784 C C . ALA A 1 102 ? -2.173 3.396 0.553 1.00 87.94 102 ALA A C 1
ATOM 786 O O . ALA A 1 102 ? -2.902 3.647 1.513 1.00 87.94 102 ALA A O 1
ATOM 787 N N . GLN A 1 103 ? -1.107 4.146 0.268 1.00 85.31 103 GLN A N 1
ATOM 788 C CA . GLN A 1 103 ? -0.739 5.335 1.035 1.00 85.31 103 GLN A CA 1
ATOM 789 C C . GLN A 1 103 ? -1.824 6.409 0.975 1.00 85.31 103 GLN A C 1
ATOM 791 O O . GLN A 1 103 ? -2.110 7.029 2.003 1.00 85.31 103 GLN A O 1
ATOM 796 N N . MET A 1 104 ? -2.442 6.610 -0.191 1.00 84.81 104 MET A N 1
ATOM 797 C CA . MET A 1 104 ? -3.563 7.533 -0.353 1.00 84.81 104 MET A CA 1
ATOM 798 C C . MET A 1 104 ? -4.740 7.128 0.543 1.00 84.81 104 MET A C 1
ATOM 800 O O . MET A 1 104 ? -5.290 7.967 1.256 1.00 84.81 104 MET A O 1
ATOM 804 N N . LEU A 1 105 ? -5.092 5.841 0.572 1.00 86.25 105 LEU A N 1
ATOM 805 C CA . LEU A 1 105 ? -6.164 5.312 1.414 1.00 86.25 105 LEU A CA 1
ATOM 806 C C . LEU A 1 105 ? -5.846 5.459 2.911 1.00 86.25 105 LEU A C 1
ATOM 808 O O . LEU A 1 105 ? -6.647 6.016 3.653 1.00 86.25 105 LEU A O 1
ATOM 812 N N . ILE A 1 106 ? -4.664 5.035 3.363 1.00 84.75 106 ILE A N 1
ATOM 813 C CA . ILE A 1 106 ? -4.291 5.049 4.790 1.00 84.75 106 ILE A CA 1
ATOM 814 C C . ILE A 1 106 ? -4.209 6.474 5.354 1.00 84.75 106 ILE A C 1
ATOM 816 O O . ILE A 1 106 ? -4.556 6.706 6.511 1.00 84.75 106 ILE A O 1
ATOM 820 N N . GLN A 1 107 ? -3.726 7.435 4.565 1.00 81.38 107 GLN A N 1
ATOM 821 C CA . GLN A 1 107 ? -3.549 8.810 5.038 1.00 81.38 107 GLN A CA 1
ATOM 822 C C . GLN A 1 107 ? -4.844 9.615 5.028 1.00 81.38 107 GLN A C 1
ATOM 824 O O . GLN A 1 107 ? -5.019 10.496 5.865 1.00 81.38 107 GLN A O 1
ATOM 829 N N . THR A 1 108 ? -5.750 9.325 4.097 1.00 78.94 108 THR A N 1
ATOM 830 C CA . THR A 1 108 ? -6.974 10.119 3.924 1.00 78.94 108 THR A CA 1
ATOM 831 C C . THR A 1 108 ? -8.192 9.498 4.586 1.00 78.94 108 THR A C 1
ATOM 833 O O . THR A 1 108 ? -9.193 10.188 4.766 1.00 78.94 108 THR A O 1
ATOM 836 N N . THR A 1 109 ? -8.126 8.220 4.960 1.00 81.38 109 THR A N 1
ATOM 837 C CA . THR A 1 109 ? -9.248 7.488 5.544 1.00 81.38 109 THR A CA 1
ATOM 838 C C . THR A 1 109 ? -8.927 7.097 6.981 1.00 81.38 109 THR A C 1
ATOM 840 O O . THR A 1 109 ? -7.960 6.394 7.272 1.00 81.38 109 THR A O 1
ATOM 843 N N . SER A 1 110 ? -9.773 7.538 7.914 1.00 82.31 110 SER A N 1
ATOM 844 C CA . SER A 1 110 ? -9.677 7.095 9.306 1.00 82.31 110 SER A CA 1
ATOM 845 C C . SER A 1 110 ? -10.092 5.627 9.445 1.00 82.31 110 SER A C 1
ATOM 847 O O . SER A 1 110 ? -10.925 5.129 8.691 1.00 82.31 110 SER A O 1
ATOM 849 N N . ILE A 1 111 ? -9.587 4.945 10.476 1.00 81.00 111 ILE A N 1
ATOM 850 C CA . ILE A 1 111 ? -9.953 3.552 10.792 1.00 81.00 111 ILE A CA 1
ATOM 851 C C . ILE A 1 111 ? -11.478 3.348 10.834 1.00 81.00 111 ILE A C 1
ATOM 853 O O . ILE A 1 111 ? -11.990 2.359 10.318 1.00 81.00 111 ILE A O 1
ATOM 857 N N . ARG A 1 112 ? -12.219 4.293 11.428 1.00 81.88 112 ARG A N 1
ATOM 858 C CA . ARG A 1 112 ? -13.684 4.211 11.541 1.00 81.88 112 ARG A CA 1
ATOM 859 C C . ARG A 1 112 ? -14.364 4.278 10.175 1.00 81.88 112 ARG A C 1
ATOM 861 O O . ARG A 1 112 ? -15.249 3.478 9.892 1.00 81.88 112 ARG A O 1
ATOM 868 N N . MET A 1 113 ? -13.922 5.207 9.329 1.00 83.50 113 MET A N 1
ATOM 869 C CA . MET A 1 113 ? -14.433 5.367 7.967 1.00 83.50 113 MET A CA 1
ATOM 870 C C . MET A 1 113 ? -14.090 4.163 7.088 1.00 83.50 113 MET A C 1
ATOM 872 O O . MET A 1 113 ? -14.930 3.715 6.315 1.00 83.50 113 MET A O 1
ATOM 876 N N . LEU A 1 114 ? -12.900 3.581 7.264 1.00 84.00 114 LEU A N 1
ATOM 877 C CA . LEU A 1 114 ? -12.492 2.359 6.577 1.00 84.00 114 LEU A CA 1
ATOM 878 C C . LEU A 1 114 ? -13.415 1.183 6.923 1.00 84.00 114 LEU A C 1
ATOM 880 O O . LEU A 1 114 ? -13.889 0.497 6.021 1.00 84.00 114 LEU A O 1
ATOM 884 N N . MET A 1 115 ? -13.716 0.977 8.211 1.00 85.06 115 MET A N 1
ATOM 885 C CA . MET A 1 115 ? -14.658 -0.065 8.647 1.00 85.06 115 MET A CA 1
ATOM 886 C C . MET A 1 115 ? -16.055 0.156 8.058 1.00 85.06 115 MET A C 1
ATOM 888 O O . MET A 1 115 ? -16.660 -0.782 7.545 1.00 85.06 115 MET A O 1
ATOM 892 N N . GLN A 1 116 ? -16.533 1.404 8.047 1.00 84.69 116 GLN A N 1
ATOM 893 C CA . GLN A 1 116 ? -17.822 1.746 7.447 1.00 84.69 116 GLN A CA 1
ATOM 894 C C . GLN A 1 116 ? -17.835 1.500 5.927 1.00 84.69 116 GLN A C 1
ATOM 896 O O . GLN A 1 116 ? -18.827 1.029 5.371 1.00 84.69 116 GLN A O 1
ATOM 901 N N . ALA A 1 117 ? -16.740 1.818 5.235 1.00 86.19 117 ALA A N 1
ATOM 902 C CA . ALA A 1 117 ? -16.601 1.576 3.805 1.00 86.19 117 ALA A CA 1
ATOM 903 C C . ALA A 1 117 ? -16.578 0.071 3.486 1.00 86.19 117 ALA A C 1
ATOM 905 O O . ALA A 1 117 ? -17.254 -0.352 2.550 1.00 86.19 117 ALA A O 1
ATOM 906 N N . LEU A 1 118 ? -15.878 -0.735 4.292 1.00 85.06 118 LEU A N 1
ATOM 907 C CA . LEU A 1 118 ? -15.843 -2.198 4.184 1.00 85.06 118 LEU A CA 1
ATOM 908 C C . LEU A 1 118 ? -17.226 -2.830 4.386 1.00 85.06 118 LEU A C 1
ATOM 910 O O . LEU A 1 118 ? -17.628 -3.688 3.603 1.00 85.06 118 LEU A O 1
ATOM 914 N N . GLU A 1 119 ? -17.983 -2.366 5.381 1.00 84.81 119 GLU A N 1
ATOM 915 C CA . GLU A 1 119 ? -19.354 -2.827 5.634 1.00 84.81 119 GLU A CA 1
ATOM 916 C C . GLU A 1 119 ? -20.272 -2.586 4.427 1.00 84.81 119 GLU A C 1
ATOM 918 O O . GLU A 1 119 ? -21.058 -3.441 4.018 1.00 84.81 119 GLU A O 1
ATOM 923 N N . LYS A 1 120 ? -20.096 -1.434 3.782 1.00 84.69 120 LYS A N 1
ATOM 924 C CA . LYS A 1 120 ? -20.836 -1.027 2.589 1.00 84.69 120 LYS A CA 1
ATOM 925 C C . LYS A 1 120 ? -20.432 -1.770 1.307 1.00 84.69 120 LYS A C 1
ATOM 927 O O . LYS A 1 120 ? -21.227 -1.804 0.371 1.00 84.69 120 LYS A O 1
ATOM 932 N N . ILE A 1 121 ? -19.236 -2.362 1.247 1.00 84.50 121 ILE A N 1
ATOM 933 C CA . ILE A 1 121 ? -18.705 -3.093 0.076 1.00 84.50 121 ILE A CA 1
ATOM 934 C C . ILE A 1 121 ? -19.232 -4.547 -0.004 1.00 84.50 121 ILE A C 1
ATOM 936 O O . ILE A 1 121 ? -18.850 -5.302 -0.889 1.00 84.50 121 ILE A O 1
ATOM 940 N N . LYS A 1 122 ? -20.190 -4.944 0.850 1.00 82.81 122 LYS A N 1
ATOM 941 C CA . LYS A 1 122 ? -20.711 -6.327 0.941 1.00 82.81 122 LYS A CA 1
ATOM 942 C C . LYS A 1 122 ? -19.614 -7.358 1.252 1.00 82.81 122 LYS A C 1
ATOM 944 O O . LYS A 1 122 ? -19.691 -8.505 0.817 1.00 82.81 122 LYS A O 1
ATOM 949 N N . PHE A 1 123 ? -18.598 -6.966 2.023 1.00 82.62 123 PHE A N 1
ATOM 950 C CA . PHE A 1 123 ? -17.629 -7.914 2.576 1.00 82.62 123 PHE A CA 1
ATOM 951 C C . PHE A 1 123 ? -18.346 -8.908 3.522 1.00 82.62 123 PHE A C 1
ATOM 953 O O . PHE A 1 123 ? -19.379 -8.554 4.103 1.00 82.62 123 PHE A O 1
ATOM 960 N N . PRO A 1 124 ? -17.860 -10.151 3.699 1.00 88.50 124 PRO A N 1
ATOM 961 C CA . PRO A 1 124 ? -18.511 -11.125 4.573 1.00 88.50 124 PRO A CA 1
ATOM 962 C C . PRO A 1 124 ? -18.628 -10.597 6.009 1.00 88.50 124 PRO A C 1
ATOM 964 O O . PRO A 1 124 ? -17.640 -10.190 6.626 1.00 88.50 124 PRO A O 1
ATOM 967 N N . LYS A 1 125 ? -19.851 -10.645 6.556 1.00 86.69 125 LYS A N 1
ATOM 968 C CA . LYS A 1 125 ? -20.192 -10.082 7.876 1.00 86.69 125 LYS A CA 1
ATOM 969 C C . LYS A 1 125 ? -19.292 -10.602 8.998 1.00 86.69 125 LYS A C 1
ATOM 971 O O . LYS A 1 125 ? -18.918 -9.830 9.872 1.00 86.69 125 LYS A O 1
ATOM 976 N N . ALA A 1 126 ? -18.895 -11.875 8.944 1.00 90.31 126 ALA A N 1
ATOM 977 C CA . ALA A 1 126 ? -17.999 -12.479 9.929 1.00 90.31 126 ALA A CA 1
ATOM 978 C C . ALA A 1 126 ? -16.635 -11.764 10.011 1.00 90.31 126 ALA A C 1
ATOM 980 O O . ALA A 1 126 ? -16.163 -11.476 11.110 1.00 90.31 126 ALA A O 1
ATOM 981 N N . LEU A 1 127 ? -16.037 -11.410 8.865 1.00 88.75 127 LEU A N 1
ATOM 982 C CA . LEU A 1 127 ? -14.764 -10.683 8.836 1.00 88.75 127 LEU A CA 1
ATOM 983 C C . LEU A 1 127 ? -14.927 -9.248 9.334 1.00 88.75 127 LEU A C 1
ATOM 985 O O . LEU A 1 127 ? -14.077 -8.766 10.076 1.00 88.75 127 LEU A O 1
ATOM 989 N N . ILE A 1 128 ? -16.024 -8.578 8.966 1.00 87.62 128 ILE A N 1
ATOM 990 C CA . ILE A 1 128 ? -16.303 -7.214 9.434 1.00 87.62 128 ILE A CA 1
ATOM 991 C C . ILE A 1 128 ? -16.438 -7.198 10.959 1.00 87.62 128 ILE A C 1
ATOM 993 O O . ILE A 1 128 ? -15.801 -6.375 11.609 1.00 87.62 128 ILE A O 1
ATOM 997 N N . ILE A 1 129 ? -17.210 -8.124 11.536 1.00 90.06 129 ILE A N 1
ATOM 998 C CA . ILE A 1 129 ? -17.401 -8.222 12.991 1.00 90.06 129 ILE A CA 1
ATOM 999 C C . ILE A 1 129 ? -16.060 -8.455 13.691 1.00 90.06 129 ILE A C 1
ATOM 1001 O O . ILE A 1 129 ? -15.730 -7.725 14.626 1.00 90.06 129 ILE A O 1
ATOM 1005 N N . ALA A 1 130 ? -15.265 -9.416 13.213 1.00 91.00 130 ALA A N 1
ATOM 1006 C CA . ALA A 1 130 ? -13.945 -9.691 13.775 1.00 91.00 130 ALA A CA 1
ATOM 1007 C C . ALA A 1 130 ? -13.039 -8.449 13.725 1.00 91.00 130 ALA A C 1
ATOM 1009 O O . ALA A 1 130 ? -12.434 -8.084 14.730 1.00 91.00 130 ALA A O 1
ATOM 1010 N N . LEU A 1 131 ? -13.006 -7.749 12.588 1.00 89.44 131 LEU A N 1
ATOM 1011 C CA . LEU A 1 131 ? -12.179 -6.560 12.391 1.00 89.44 131 LEU A CA 1
ATOM 1012 C C . LEU A 1 131 ? -12.638 -5.397 13.283 1.00 89.44 131 LEU A C 1
ATOM 1014 O O . LEU A 1 131 ? -11.807 -4.750 13.914 1.00 89.44 131 LEU A O 1
ATOM 1018 N N . VAL A 1 132 ? -13.948 -5.169 13.413 1.00 88.69 132 VAL A N 1
ATOM 1019 C CA . VAL A 1 132 ? -14.520 -4.144 14.305 1.00 88.69 132 VAL A CA 1
ATOM 1020 C C . VAL A 1 132 ? -14.153 -4.409 15.763 1.00 88.69 132 VAL A C 1
ATOM 1022 O O . VAL A 1 132 ? -13.729 -3.489 16.465 1.00 88.69 132 VAL A O 1
ATOM 1025 N N . ILE A 1 133 ? -14.272 -5.662 16.210 1.00 90.62 133 ILE A N 1
ATOM 1026 C CA . ILE A 1 133 ? -13.859 -6.089 17.549 1.00 90.62 133 ILE A CA 1
ATOM 1027 C C . ILE A 1 133 ? -12.365 -5.813 17.726 1.00 90.62 133 ILE A C 1
ATOM 1029 O O . ILE A 1 133 ? -11.993 -5.042 18.610 1.00 90.62 133 ILE A O 1
ATOM 1033 N N . SER A 1 134 ? -11.509 -6.346 16.850 1.00 91.62 134 SER A N 1
ATOM 1034 C CA . SER A 1 134 ? -10.061 -6.134 16.923 1.00 91.62 134 SER A CA 1
ATOM 1035 C C . SER A 1 134 ? -9.704 -4.652 16.995 1.00 91.62 134 SER A C 1
ATOM 1037 O O . SER A 1 134 ? -8.965 -4.262 17.890 1.00 91.62 134 SER A O 1
ATOM 1039 N N . MET A 1 135 ? -10.273 -3.801 16.136 1.00 86.62 135 MET A N 1
ATOM 1040 C CA . MET A 1 135 ? -9.979 -2.363 16.133 1.00 86.62 135 MET A CA 1
ATOM 1041 C C . MET A 1 135 ? -10.492 -1.628 17.377 1.00 86.62 135 MET A C 1
ATOM 1043 O O . MET A 1 135 ? -9.924 -0.597 17.732 1.00 86.62 135 MET A O 1
ATOM 1047 N N . ARG A 1 136 ? -11.537 -2.129 18.052 1.00 86.94 136 ARG A N 1
ATOM 1048 C CA . ARG A 1 136 ? -12.019 -1.577 19.328 1.00 86.94 136 ARG A CA 1
ATOM 1049 C C . ARG A 1 136 ? -11.103 -1.944 20.498 1.00 86.94 136 ARG A C 1
ATOM 1051 O O . ARG A 1 136 ? -10.895 -1.101 21.364 1.00 86.94 136 ARG A O 1
ATOM 1058 N N . TYR A 1 137 ? -10.550 -3.158 20.513 1.00 90.88 137 TYR A N 1
ATOM 1059 C CA . TYR A 1 137 ? -9.640 -3.627 21.570 1.00 90.88 137 TYR A CA 1
ATOM 1060 C C . TYR A 1 137 ? -8.174 -3.239 21.329 1.00 90.88 137 TYR A C 1
ATOM 1062 O O . TYR A 1 137 ? -7.402 -3.140 22.277 1.00 90.88 137 TYR A O 1
ATOM 1070 N N . PHE A 1 138 ? -7.777 -2.967 20.084 1.00 90.00 138 PHE A N 1
ATOM 1071 C CA . PHE A 1 138 ? -6.399 -2.612 19.734 1.00 90.00 138 PHE A CA 1
ATOM 1072 C C . PHE A 1 138 ? -5.854 -1.387 20.500 1.00 90.00 138 PHE A C 1
ATOM 1074 O O . PHE A 1 138 ? -4.712 -1.446 20.959 1.00 90.00 138 PHE A O 1
ATOM 1081 N N . PRO A 1 139 ? -6.621 -0.289 20.692 1.00 87.44 139 PRO A N 1
ATOM 1082 C CA . PRO A 1 139 ? -6.185 0.836 21.517 1.00 87.44 139 PRO A CA 1
ATOM 1083 C C . PRO A 1 139 ? -5.969 0.446 22.983 1.00 87.44 139 PRO A C 1
ATOM 1085 O O . PRO A 1 139 ? -4.928 0.785 23.537 1.00 87.44 139 PRO A O 1
ATOM 1088 N N . ALA A 1 140 ? -6.889 -0.327 23.571 1.00 91.81 140 ALA A N 1
ATOM 1089 C CA . ALA A 1 140 ? -6.778 -0.792 24.954 1.00 91.81 140 ALA A CA 1
ATOM 1090 C C . ALA A 1 140 ? -5.545 -1.689 25.148 1.00 91.81 140 ALA A C 1
ATOM 1092 O O . ALA A 1 140 ? -4.750 -1.462 26.051 1.00 91.81 140 ALA A O 1
ATOM 1093 N N . LEU A 1 141 ? -5.295 -2.625 24.226 1.00 92.00 141 LEU A N 1
ATOM 1094 C CA . LEU A 1 141 ? -4.097 -3.475 24.247 1.00 92.00 141 LEU A CA 1
ATOM 1095 C C . LEU A 1 141 ? -2.792 -2.669 24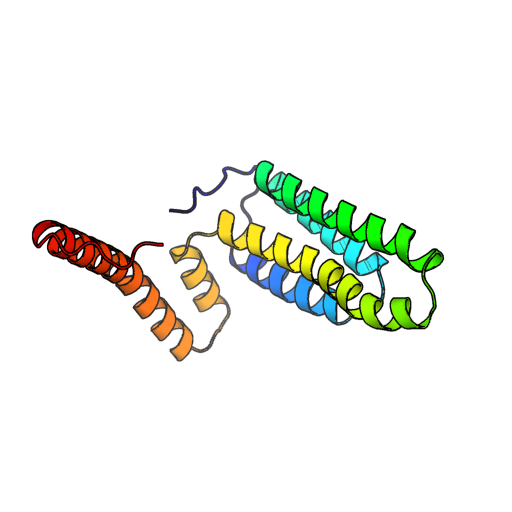.157 1.00 92.00 141 LEU A C 1
ATOM 1097 O O . LEU A 1 141 ? -1.770 -3.056 24.726 1.00 92.00 141 LEU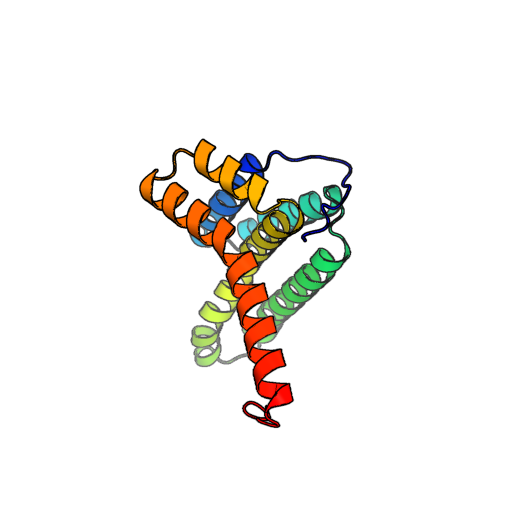 A O 1
ATOM 1101 N N . LYS A 1 142 ? -2.795 -1.551 23.420 1.00 90.62 142 LYS A N 1
ATOM 1102 C CA . LYS A 1 142 ? -1.638 -0.650 23.350 1.00 90.62 142 LYS A CA 1
ATOM 1103 C C . LYS A 1 142 ? -1.394 0.037 24.697 1.00 90.62 142 LYS A C 1
ATOM 1105 O O . LYS A 1 142 ? -0.239 0.134 25.110 1.00 90.62 142 LYS A O 1
ATOM 1110 N N . GLU A 1 143 ? -2.452 0.503 25.353 1.00 93.94 143 GLU A N 1
ATOM 1111 C CA . GLU A 1 143 ? -2.383 1.119 26.684 1.00 93.94 143 GLU A CA 1
ATOM 1112 C C . GLU A 1 143 ? -1.932 0.104 27.739 1.00 93.94 143 GLU A C 1
ATOM 1114 O O . GLU A 1 143 ? -0.985 0.368 28.474 1.00 93.94 143 GLU A O 1
ATOM 1119 N N . GLU A 1 144 ? -2.488 -1.107 27.734 1.00 94.50 144 GLU A N 1
ATOM 1120 C CA . GLU A 1 144 ? -2.072 -2.194 28.624 1.00 94.50 144 GLU A CA 1
ATOM 1121 C C . GLU A 1 144 ? -0.591 -2.543 28.459 1.00 94.50 144 GLU A C 1
ATOM 1123 O O . GLU A 1 144 ? 0.130 -2.650 29.449 1.00 94.50 144 GLU A O 1
ATOM 1128 N N . ARG A 1 145 ? -0.085 -2.657 27.221 1.00 91.12 145 ARG A N 1
ATOM 1129 C CA . ARG A 1 145 ? 1.355 -2.876 26.992 1.00 91.12 145 ARG A CA 1
ATOM 1130 C C . ARG A 1 145 ? 2.212 -1.756 27.575 1.00 91.12 145 ARG A C 1
ATOM 1132 O O . ARG A 1 145 ? 3.303 -2.031 28.075 1.00 91.12 145 ARG A O 1
ATOM 1139 N N . HIS A 1 146 ? 1.745 -0.511 27.500 1.00 91.19 146 HIS A N 1
ATOM 1140 C CA . HIS A 1 146 ? 2.451 0.627 28.076 1.00 91.19 146 HIS A CA 1
ATOM 1141 C C . HIS A 1 146 ? 2.464 0.551 29.608 1.00 91.19 146 HIS A C 1
ATOM 1143 O O . HIS A 1 146 ? 3.536 0.620 30.204 1.00 91.19 146 HIS A O 1
ATOM 1149 N N . HIS A 1 147 ? 1.314 0.269 30.224 1.00 92.12 147 HIS A N 1
ATOM 1150 C CA . HIS A 1 147 ? 1.191 0.078 31.669 1.00 92.12 147 HIS A CA 1
ATOM 1151 C C . HIS A 1 147 ? 2.034 -1.093 32.189 1.00 92.12 147 HIS A C 1
ATOM 1153 O O . HIS A 1 147 ? 2.714 -0.952 33.204 1.00 92.12 147 HIS A O 1
ATOM 1159 N N . ILE A 1 148 ? 2.064 -2.223 31.475 1.00 90.94 148 ILE A N 1
ATOM 1160 C CA . ILE A 1 148 ? 2.930 -3.363 31.809 1.00 90.94 148 ILE A CA 1
ATOM 1161 C C . ILE A 1 148 ? 4.402 -2.946 31.731 1.00 90.94 148 ILE A C 1
ATOM 1163 O O . ILE A 1 148 ? 5.168 -3.218 32.652 1.00 90.94 148 ILE A O 1
ATOM 1167 N N . SER A 1 149 ? 4.805 -2.257 30.659 1.00 88.94 149 SER A N 1
ATOM 1168 C CA . SER A 1 149 ? 6.170 -1.736 30.513 1.00 88.94 149 SER A CA 1
ATOM 1169 C C . SER A 1 149 ? 6.551 -0.820 31.679 1.00 88.94 149 SER A C 1
ATOM 1171 O O . SER A 1 149 ? 7.653 -0.926 32.214 1.00 88.94 149 SER A O 1
ATOM 1173 N N . ASP A 1 150 ? 5.659 0.075 32.089 1.00 90.38 150 ASP A N 1
ATOM 1174 C CA . ASP A 1 150 ? 5.943 1.018 33.167 1.00 90.38 150 ASP A CA 1
ATOM 1175 C C . ASP A 1 150 ? 6.003 0.327 34.536 1.00 90.38 150 ASP A C 1
ATOM 1177 O O . ASP A 1 150 ? 6.915 0.601 35.317 1.00 90.38 150 ASP A O 1
ATOM 1181 N N . ALA A 1 151 ? 5.149 -0.668 34.784 1.00 90.38 151 ALA A N 1
ATOM 1182 C CA . ALA A 1 151 ? 5.243 -1.525 35.965 1.00 90.38 151 ALA A CA 1
ATOM 1183 C C . ALA A 1 151 ? 6.559 -2.333 36.009 1.00 90.38 151 ALA A C 1
ATOM 1185 O O . ALA A 1 151 ? 7.152 -2.506 37.077 1.00 90.38 151 ALA A O 1
ATOM 1186 N N . LEU A 1 152 ? 7.060 -2.795 34.857 1.00 89.06 152 LEU A N 1
ATOM 1187 C CA . LEU A 1 152 ? 8.347 -3.495 34.761 1.00 89.06 152 LEU A CA 1
ATOM 1188 C C . LEU A 1 152 ? 9.536 -2.569 35.055 1.00 89.06 152 LEU A C 1
ATOM 1190 O O . LEU A 1 152 ? 10.470 -2.979 35.750 1.00 89.06 152 LEU A O 1
ATOM 1194 N N . LYS A 1 153 ? 9.482 -1.307 34.606 1.00 86.31 153 LYS A N 1
ATOM 1195 C CA . LYS A 1 153 ? 10.501 -0.293 34.928 1.00 86.31 153 LYS A CA 1
ATOM 1196 C C . LYS A 1 153 ? 10.581 -0.015 36.432 1.00 86.31 153 LYS A C 1
ATOM 1198 O O . LYS A 1 153 ? 11.689 0.119 36.945 1.00 86.31 153 LYS A O 1
ATOM 1203 N N . LEU A 1 154 ? 9.448 0.006 37.147 1.00 87.00 154 LEU A N 1
ATOM 1204 C CA . LEU A 1 154 ? 9.420 0.169 38.613 1.00 87.00 154 LEU A CA 1
ATOM 1205 C C . LEU A 1 154 ? 10.116 -0.984 39.349 1.00 87.00 154 LEU A C 1
ATOM 1207 O O . LEU A 1 154 ? 10.722 -0.776 40.394 1.00 87.00 154 LEU A O 1
ATOM 1211 N N . ARG A 1 155 ? 10.090 -2.194 38.780 1.00 82.25 155 ARG A N 1
ATOM 1212 C CA . ARG A 1 155 ? 10.819 -3.362 39.302 1.00 82.25 155 ARG A CA 1
ATOM 1213 C C . ARG A 1 155 ? 12.301 -3.393 38.904 1.00 82.25 155 ARG A C 1
ATOM 1215 O O . ARG A 1 155 ? 12.963 -4.398 39.136 1.00 82.25 155 ARG A O 1
ATOM 1222 N N . ASN A 1 156 ? 12.825 -2.327 38.289 1.00 75.88 156 ASN A N 1
ATOM 1223 C CA . ASN A 1 156 ? 14.177 -2.260 37.716 1.00 75.88 156 ASN A CA 1
ATOM 1224 C C . ASN A 1 156 ? 14.463 -3.348 36.656 1.00 75.88 156 ASN A C 1
ATOM 1226 O O . ASN A 1 156 ? 15.613 -3.589 36.284 1.00 75.88 156 ASN A O 1
ATOM 1230 N N . ILE A 1 157 ? 13.416 -3.990 36.124 1.00 73.88 157 ILE A N 1
ATOM 1231 C CA . ILE A 1 157 ? 13.529 -4.973 35.050 1.00 73.88 157 ILE A CA 1
ATOM 1232 C C . ILE A 1 157 ? 13.626 -4.178 33.751 1.00 73.88 157 ILE A C 1
ATOM 1234 O O . ILE A 1 157 ? 12.625 -3.802 33.138 1.00 73.88 157 ILE A O 1
ATOM 1238 N N . LYS A 1 158 ? 14.859 -3.876 33.336 1.00 65.12 158 LYS A N 1
ATOM 1239 C CA . LYS A 1 158 ? 15.122 -3.342 31.999 1.00 65.12 158 LYS A CA 1
ATOM 1240 C C . LYS A 1 158 ? 14.805 -4.454 31.003 1.00 65.12 158 LYS A C 1
ATOM 1242 O O . LYS A 1 158 ? 15.550 -5.424 30.899 1.00 65.12 158 LYS A O 1
ATOM 1247 N N . GLY A 1 159 ? 13.669 -4.330 30.316 1.00 66.50 159 GLY A N 1
ATOM 1248 C CA . GLY A 1 159 ? 13.320 -5.203 29.198 1.00 66.50 159 GLY A CA 1
ATOM 1249 C C . GLY A 1 159 ? 14.469 -5.288 28.189 1.00 66.50 159 GLY A C 1
ATOM 1250 O O . GLY A 1 159 ? 15.288 -4.371 28.113 1.00 66.50 159 GLY A O 1
ATOM 1251 N N . ILE A 1 160 ? 14.524 -6.411 27.463 1.00 58.47 160 ILE A N 1
ATOM 1252 C CA . ILE A 1 160 ? 15.585 -6.793 26.519 1.00 58.47 160 ILE A CA 1
ATOM 1253 C C . ILE A 1 160 ? 16.111 -5.558 25.775 1.00 58.47 160 ILE A C 1
ATOM 1255 O O . ILE A 1 160 ? 15.398 -4.939 24.982 1.00 58.47 160 ILE A O 1
ATOM 1259 N N . LYS A 1 161 ? 17.355 -5.190 26.103 1.00 46.69 161 LYS A N 1
ATOM 1260 C CA . LYS A 1 161 ? 18.131 -4.142 25.438 1.00 46.69 161 LYS A CA 1
ATOM 1261 C C . LYS A 1 161 ? 18.153 -4.458 23.939 1.00 46.69 161 LYS A C 1
ATOM 1263 O O . LYS A 1 161 ? 18.588 -5.544 23.564 1.00 46.69 161 LYS A O 1
ATOM 1268 N N . LYS A 1 162 ? 17.648 -3.532 23.125 1.00 43.59 162 LYS A N 1
ATOM 1269 C CA . LYS A 1 162 ? 17.874 -3.526 21.678 1.00 43.59 162 LYS A CA 1
ATOM 1270 C C . LYS A 1 162 ? 19.321 -3.142 21.388 1.00 43.59 162 LYS A C 1
ATOM 1272 O O . LYS A 1 162 ? 19.840 -2.288 22.145 1.00 43.59 162 LYS A O 1
#

Foldseek 3Di:
DQDAQPFPDDDQLLVLVVLLVVLLCQLVVDPDPVSLVVLLVVLLVVLVRSVVPPVSVVLVVVLVVLVCCLVPVLVVDDPVVNVVCVVVSSVVSSCSSSVSSVCSSVNNADPVSNLVSCVVVPHPPVVSVVSVVCVVCVVVVVVVVVVVVVVCVVVVNPPDDD

Secondary structure (DSSP, 8-state):
-------SS---HHHHHHHHHHHHHHHHH---HHHHHHHHHHHHHHHHHTT-HHHHHHHHHHHHHHHHHHHHHTTTS-HHHHHHHHHHHHHHHHHHHHHHHHHHHHHHS-HHHHHHHHHHTT--HHHHHHHHHHHHHHHHHHHHHHHHHHHHHHTT------

Radius of gyration: 20.92 Å; chains: 1; bounding box: 46×35×61 Å

InterPro domains:
  IPR003339 ABC/ECF transporter, transmembrane component [PF02361] (23-157)
  IPR003339 ABC/ECF transporter, transmembrane component [cd16914] (11-157)
  IPR051611 Energy-coupling factor transporter component [PTHR34857] (8-159)

Organism: NCBI:txid1035184

Sequence (162 aa):
MGVIPNGVIKLDDRAKIILLLSTSICVFSTGKYIVVTAFTVILMLLSFLLGIGNKIFTAVLNYAFVSIIEYQLFPIMPEVLVANFNILIVTVIKLTPCYLAAQMLIQTTSIRMLMQALEKIKFPKALIIALVISMRYFPALKEERHHISDALKLRNIKGIKK